Protein AF-A0A2E7FE92-F1 (afdb_monomer)

Mean predicted aligned error: 11.93 Å

Solvent-accessible surface area (backbone atoms only — not comparable to full-atom values): 4732 Å² total; per-residue (Å²): 115,71,73,60,52,55,55,55,59,62,62,65,72,71,76,75,78,79,78,73,83,79,82,70,77,86,59,94,77,82,77,53,73,66,56,46,59,71,73,36,54,75,66,56,36,37,33,76,72,65,73,43,77,79,64,88,84,64,53,94,64,67,83,65,84,74,87,133

pLDDT: mean 84.15, std 16.39, range [53.03, 98.25]

Radius of gyration: 24.89 Å; Cα contacts (8 Å, |Δi|>4): 16; chains: 1; bounding box: 49×28×67 Å

Sequence (68 aa):
MKKNLLFIILFFCLSCNSQQPKNTVDFKIKKSELEWKNELSKVSFYVLRMQGTEPPFSGKYNNNYQEG

Foldseek 3Di:
DVVVVVVVVVVVVPPPPPPDPPPCPPDPDDDDLVVCPVPDDPVRCCVVPVVDDDPPCPDPCSPPPDDD

Structure (mmCIF, N/CA/C/O backbone):
data_AF-A0A2E7FE92-F1
#
_entry.id   AF-A0A2E7FE92-F1
#
loop_
_atom_site.group_PDB
_atom_site.id
_atom_site.type_symbol
_atom_site.label_atom_id
_atom_site.label_alt_id
_atom_site.label_comp_id
_atom_site.label_asym_id
_atom_site.label_entity_id
_atom_site.label_seq_id
_atom_site.pdbx_PDB_ins_code
_atom_site.Cartn_x
_atom_site.Cartn_y
_atom_site.Cartn_z
_atom_site.occupancy
_atom_site.B_iso_or_equiv
_atom_site.auth_seq_id
_atom_site.auth_comp_id
_atom_site.auth_asym_id
_atom_site.auth_atom_id
_atom_site.pdbx_PDB_model_num
ATOM 1 N N . MET A 1 1 ? -36.835 -11.750 50.166 1.00 53.81 1 MET A N 1
ATOM 2 C CA . MET A 1 1 ? -35.498 -11.106 50.221 1.00 53.81 1 MET A CA 1
ATOM 3 C C . MET A 1 1 ? -34.454 -11.778 49.317 1.00 53.81 1 MET A C 1
ATOM 5 O O . MET A 1 1 ? -33.717 -11.063 48.659 1.00 53.81 1 MET A O 1
ATOM 9 N N . LYS A 1 2 ? -34.422 -13.119 49.188 1.00 56.62 2 LYS A N 1
ATOM 10 C CA . LYS A 1 2 ? -33.468 -13.844 48.309 1.00 56.62 2 LYS A CA 1
ATOM 11 C C . LYS A 1 2 ? -33.650 -13.584 46.796 1.00 56.62 2 LYS A C 1
ATOM 13 O O . LYS A 1 2 ? -32.673 -13.548 46.062 1.00 56.62 2 LYS A O 1
ATOM 18 N N . LYS A 1 3 ? -34.887 -13.338 46.335 1.00 57.16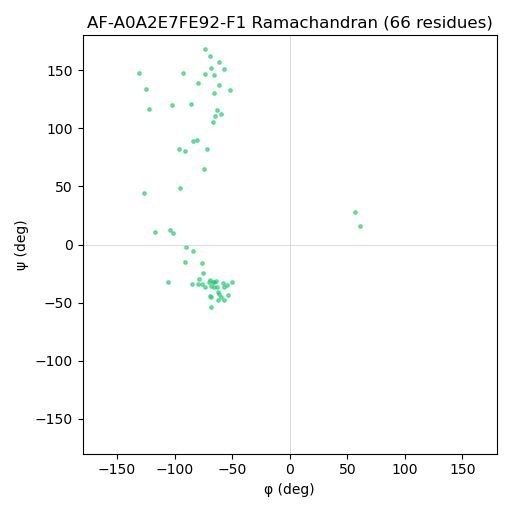 3 LYS A N 1
ATOM 19 C CA . LYS A 1 3 ? -35.203 -13.008 44.925 1.00 57.16 3 LYS A CA 1
ATOM 20 C C . LYS A 1 3 ? -34.644 -11.647 44.475 1.00 57.16 3 LYS A C 1
ATOM 22 O O . LYS A 1 3 ? -34.244 -11.514 43.327 1.00 57.16 3 LYS A O 1
ATOM 27 N N . ASN A 1 4 ? -34.556 -10.678 45.390 1.00 58.19 4 ASN A N 1
ATOM 28 C CA . ASN A 1 4 ? -33.992 -9.353 45.105 1.00 58.19 4 ASN A CA 1
ATOM 29 C C . ASN A 1 4 ? -32.455 -9.399 45.106 1.00 58.19 4 ASN A C 1
ATOM 31 O O . ASN A 1 4 ? -31.822 -8.678 44.347 1.00 58.19 4 ASN A O 1
ATOM 35 N N . LEU A 1 5 ? -31.861 -10.302 45.897 1.00 67.75 5 LEU A N 1
ATOM 36 C CA . LEU A 1 5 ? -30.418 -10.556 45.896 1.00 67.75 5 LEU A CA 1
ATOM 37 C C . LEU A 1 5 ? -29.942 -11.170 44.565 1.00 67.75 5 LEU A C 1
ATOM 39 O O . LEU A 1 5 ? -28.889 -10.797 44.060 1.00 67.75 5 LEU A O 1
ATOM 43 N N . LEU A 1 6 ? -30.754 -12.045 43.958 1.00 65.62 6 LEU A N 1
ATOM 44 C CA . LEU A 1 6 ? -30.478 -12.637 42.641 1.00 65.62 6 LEU A CA 1
ATOM 45 C C . LEU A 1 6 ? -30.428 -11.576 41.521 1.00 65.62 6 LEU A C 1
ATOM 47 O O . LEU A 1 6 ? -29.598 -11.659 40.621 1.00 65.62 6 LEU A O 1
ATOM 51 N N . PHE A 1 7 ? -31.286 -10.554 41.602 1.00 64.06 7 PHE A N 1
ATOM 52 C CA . PHE A 1 7 ? -31.343 -9.456 40.629 1.00 64.06 7 PHE A CA 1
ATOM 53 C C . PHE A 1 7 ? -30.122 -8.524 40.697 1.00 64.06 7 PHE A C 1
ATOM 55 O O . PHE A 1 7 ? -29.683 -8.015 39.670 1.00 64.06 7 PHE A O 1
ATOM 62 N N . ILE A 1 8 ? -29.543 -8.332 41.886 1.00 69.25 8 ILE A N 1
ATOM 63 C CA . ILE A 1 8 ? -28.364 -7.473 42.096 1.00 69.25 8 ILE A CA 1
ATOM 64 C C . ILE A 1 8 ? -27.090 -8.138 41.550 1.00 69.25 8 ILE A C 1
ATOM 66 O O . ILE A 1 8 ? -26.245 -7.468 40.961 1.00 69.25 8 ILE A O 1
ATOM 70 N N . ILE A 1 9 ? -26.979 -9.463 41.676 1.00 68.56 9 ILE A N 1
ATOM 71 C CA . ILE A 1 9 ? -25.844 -10.240 41.152 1.00 68.56 9 ILE A CA 1
ATOM 72 C C . ILE A 1 9 ? -25.840 -10.245 39.614 1.00 68.56 9 ILE A C 1
ATOM 74 O O . ILE A 1 9 ? -24.779 -10.152 39.003 1.00 68.56 9 ILE A O 1
ATOM 78 N N . LEU A 1 10 ? -27.017 -10.266 38.979 1.00 65.44 10 LEU A N 1
AT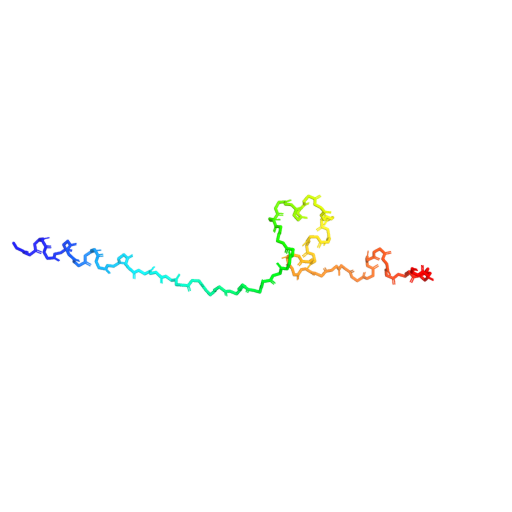OM 79 C CA . LEU A 1 10 ? -27.151 -10.234 37.519 1.00 65.44 10 LEU A CA 1
ATOM 80 C C . LEU A 1 10 ? -26.748 -8.877 36.908 1.00 65.44 10 LEU A C 1
ATOM 82 O O . LEU A 1 10 ? -26.236 -8.825 35.792 1.00 65.44 10 LEU A O 1
ATOM 86 N N . PHE A 1 11 ? -26.931 -7.780 37.649 1.00 62.72 11 PHE A N 1
ATOM 87 C CA . PHE A 1 11 ? -26.563 -6.431 37.204 1.00 62.72 11 PHE A CA 1
ATOM 88 C C . PHE A 1 11 ? -25.044 -6.179 37.257 1.00 62.72 11 PHE A C 1
ATOM 90 O O . PHE A 1 11 ? -24.518 -5.363 36.505 1.00 62.72 11 PHE A O 1
ATOM 97 N N . PHE A 1 12 ? -24.317 -6.915 38.103 1.00 59.72 12 PHE A N 1
ATOM 98 C CA . PHE A 1 12 ? -22.867 -6.771 38.275 1.00 59.72 12 PHE A CA 1
ATOM 99 C C . PHE A 1 12 ? -22.049 -7.391 37.121 1.00 59.72 12 PHE A C 1
ATOM 101 O O . PHE A 1 12 ? -20.879 -7.060 36.941 1.00 59.72 12 PHE A O 1
ATOM 108 N N . CYS A 1 13 ? -22.663 -8.250 36.299 1.00 58.94 13 CYS A N 1
ATOM 109 C CA . CYS A 1 13 ? -22.008 -8.925 35.171 1.00 58.94 13 CYS A CA 1
ATOM 110 C C . CYS A 1 13 ? -21.949 -8.096 33.872 1.00 58.94 13 CYS A C 1
ATOM 112 O O . CYS A 1 13 ? -21.321 -8.535 32.912 1.00 58.94 13 CYS A O 1
ATOM 114 N N . LEU A 1 14 ? -22.571 -6.912 33.817 1.00 62.12 14 LEU A N 1
ATOM 115 C CA . LEU A 1 14 ? -22.613 -6.073 32.606 1.00 62.12 14 LEU A CA 1
ATOM 116 C C . LEU A 1 14 ? -21.447 -5.075 32.488 1.00 62.12 14 LEU A C 1
ATOM 118 O O . LEU A 1 14 ? -21.331 -4.378 31.484 1.00 62.12 14 LEU A O 1
ATOM 122 N N . SER A 1 15 ? -20.546 -5.023 33.469 1.00 53.03 15 SER A N 1
ATOM 123 C CA . SER A 1 15 ? -19.431 -4.067 33.492 1.00 53.03 15 SER A CA 1
ATOM 124 C C . SER A 1 15 ? -18.133 -4.658 32.934 1.00 53.03 15 SER A C 1
ATOM 126 O O . SER A 1 15 ? -17.078 -4.535 33.550 1.00 53.03 15 SER A O 1
ATOM 128 N N . CYS A 1 16 ? -18.179 -5.296 31.762 1.00 61.38 16 CYS A N 1
ATOM 129 C CA . CYS A 1 16 ? -16.962 -5.599 31.005 1.00 61.38 16 CYS A CA 1
ATOM 130 C C . CYS A 1 16 ? -16.743 -4.506 29.949 1.00 61.38 16 CYS A C 1
ATOM 132 O O . CYS A 1 16 ? -17.120 -4.648 28.791 1.00 61.38 16 CYS A O 1
ATOM 134 N N . ASN A 1 17 ? -16.152 -3.380 30.356 1.00 67.25 17 ASN A N 1
ATOM 135 C CA . ASN A 1 17 ? -15.652 -2.382 29.411 1.00 67.25 17 ASN A CA 1
ATOM 136 C C . ASN A 1 17 ? -14.251 -2.814 28.958 1.00 67.25 17 ASN A C 1
ATOM 138 O O . ASN A 1 17 ? -13.258 -2.441 29.582 1.00 67.25 17 ASN A O 1
ATOM 142 N N . SER A 1 18 ? -14.153 -3.620 27.894 1.00 66.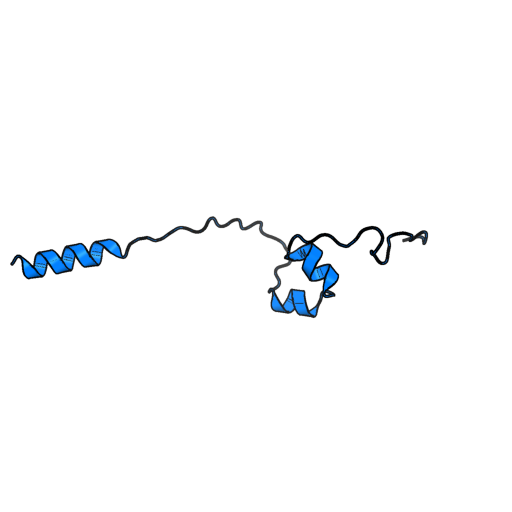38 18 SER A N 1
ATOM 143 C CA . SER A 1 18 ? -12.857 -3.885 27.261 1.00 66.38 18 SER A CA 1
ATOM 144 C C . SER A 1 18 ? -12.353 -2.581 26.639 1.00 66.38 18 SER A C 1
ATOM 146 O O . SER A 1 18 ? -12.874 -2.132 25.615 1.00 66.38 18 SER A O 1
ATOM 148 N N . GLN A 1 19 ? -11.363 -1.942 27.259 1.00 66.94 19 GLN A N 1
ATOM 149 C CA . GLN A 1 19 ? -10.675 -0.816 26.639 1.00 66.94 19 GLN A CA 1
ATOM 150 C C . GLN A 1 19 ? -9.938 -1.342 25.407 1.00 66.94 19 GLN A C 1
ATOM 152 O O . GLN A 1 19 ? -8.986 -2.112 25.522 1.00 66.94 19 GLN A O 1
ATOM 157 N N . GLN A 1 20 ? -10.405 -0.957 24.220 1.00 66.56 20 GLN A N 1
ATOM 158 C CA . GLN A 1 20 ? -9.661 -1.216 22.996 1.00 66.56 20 GLN A CA 1
ATOM 159 C C . GLN A 1 20 ? -8.365 -0.396 23.048 1.00 66.56 20 GLN A C 1
ATOM 161 O O . GLN A 1 20 ? -8.432 0.807 23.326 1.00 66.56 20 GLN A O 1
ATOM 166 N N . PRO A 1 21 ? -7.191 -0.996 22.789 1.00 60.22 21 PRO A N 1
ATOM 167 C CA . PRO A 1 21 ? -5.955 -0.239 22.689 1.00 6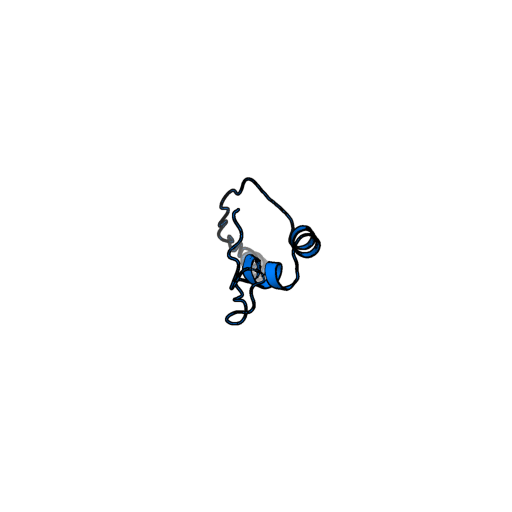0.22 21 PRO A CA 1
ATOM 168 C C . PRO A 1 21 ? -6.103 0.793 21.568 1.00 60.22 21 PRO A C 1
ATOM 170 O O . PRO A 1 21 ? -6.217 0.454 20.389 1.00 60.22 21 PRO A O 1
ATOM 173 N N . LYS A 1 22 ? -6.130 2.076 21.945 1.00 60.84 22 LYS A N 1
ATOM 174 C CA . LYS A 1 22 ? -6.072 3.199 21.009 1.00 60.84 22 LYS A CA 1
ATOM 175 C C . LYS A 1 22 ? -4.648 3.262 20.455 1.00 60.84 22 LYS A C 1
ATOM 177 O O . LYS A 1 22 ? -3.821 4.042 20.910 1.00 60.84 22 LYS A O 1
ATOM 182 N N . ASN A 1 23 ? -4.363 2.443 19.449 1.00 63.84 23 ASN A N 1
ATOM 183 C CA . ASN A 1 23 ? -3.187 2.621 18.600 1.00 63.84 23 ASN A CA 1
ATOM 184 C C . ASN A 1 23 ? -3.446 3.808 17.664 1.00 63.84 23 ASN A C 1
ATOM 186 O O . ASN A 1 23 ? -3.610 3.650 16.458 1.00 63.84 23 ASN A O 1
ATOM 190 N N . THR A 1 24 ? -3.578 5.011 18.223 1.00 65.19 24 THR A N 1
ATOM 191 C CA . THR A 1 24 ? -3.776 6.225 17.433 1.00 65.19 24 THR A CA 1
ATOM 192 C C . THR A 1 24 ? -2.419 6.817 17.129 1.00 65.19 24 THR A C 1
ATOM 194 O O . THR A 1 24 ? -1.972 7.750 17.792 1.00 65.19 24 THR A O 1
ATOM 197 N N . VAL A 1 25 ? -1.757 6.260 16.118 1.00 79.94 25 VAL A N 1
ATOM 198 C CA . VAL A 1 25 ? -0.762 7.044 15.393 1.00 79.94 25 VAL A CA 1
ATOM 199 C C . VAL A 1 25 ? -1.530 8.201 14.753 1.00 79.94 25 VAL A C 1
ATOM 201 O O . VAL A 1 25 ? -2.461 7.980 13.974 1.00 79.94 25 VAL A O 1
ATOM 204 N N . ASP A 1 26 ? -1.220 9.430 15.164 1.00 86.94 26 ASP A N 1
ATOM 205 C CA . ASP A 1 26 ? -1.914 10.615 14.670 1.00 86.94 26 ASP A CA 1
ATOM 206 C C . ASP A 1 26 ? -1.350 11.013 13.304 1.00 86.94 26 ASP A C 1
ATOM 208 O O . ASP A 1 26 ? -0.369 11.745 13.185 1.00 86.94 26 ASP A O 1
ATOM 212 N N . PHE A 1 27 ? -1.946 10.466 12.247 1.00 89.50 27 PHE A N 1
ATOM 213 C CA . PHE A 1 27 ? -1.586 10.820 10.881 1.00 89.50 27 PHE A CA 1
ATOM 214 C C . PHE A 1 27 ? -2.238 12.146 10.477 1.00 89.50 27 PHE A C 1
ATOM 216 O O . PHE A 1 27 ? -3.428 12.368 10.709 1.00 89.50 27 PHE A O 1
ATOM 223 N N . LYS A 1 28 ? -1.478 12.999 9.776 1.00 95.44 28 LYS A N 1
ATOM 224 C CA . LYS A 1 28 ? -1.979 14.261 9.200 1.00 95.44 28 LYS A CA 1
ATOM 225 C C . LYS A 1 28 ? -3.151 14.041 8.235 1.00 95.44 28 LYS A C 1
ATOM 227 O O . LYS A 1 28 ? -4.034 14.886 8.138 1.00 95.44 28 LYS A O 1
ATOM 232 N N . ILE A 1 29 ? -3.149 12.920 7.513 1.00 93.75 29 ILE A N 1
ATOM 233 C CA . ILE A 1 29 ? -4.215 12.544 6.582 1.00 93.75 29 ILE A CA 1
ATOM 234 C C . ILE A 1 29 ? -5.084 11.481 7.246 1.00 93.75 29 ILE A C 1
ATOM 236 O O . ILE A 1 29 ? -4.609 10.394 7.572 1.00 93.75 29 ILE A O 1
ATOM 240 N N . LYS A 1 30 ? -6.370 11.798 7.406 1.00 93.81 30 LYS A N 1
ATOM 241 C CA . LYS A 1 30 ? -7.398 10.895 7.926 1.00 93.81 30 LYS A CA 1
ATOM 242 C C . LYS A 1 30 ? -8.490 10.779 6.872 1.00 93.81 30 LYS A C 1
ATOM 244 O O . LYS A 1 30 ? -9.119 11.775 6.539 1.00 93.81 30 LYS A O 1
ATOM 249 N N . LYS A 1 31 ? -8.671 9.575 6.339 1.00 95.12 31 LYS A N 1
ATOM 250 C CA . LYS A 1 31 ? -9.718 9.236 5.370 1.00 95.12 31 LYS A CA 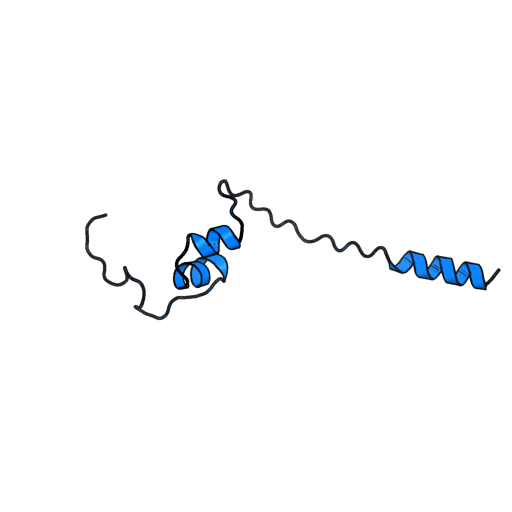1
ATOM 251 C C . LYS A 1 31 ? -10.426 7.974 5.843 1.00 95.12 31 LYS A C 1
ATOM 253 O O . LYS A 1 31 ? -9.809 7.112 6.475 1.00 95.12 31 LYS A O 1
ATOM 258 N N . SER A 1 32 ? -11.712 7.883 5.548 1.00 95.75 32 SER A N 1
ATOM 259 C CA . SER A 1 32 ? -12.525 6.693 5.764 1.00 95.75 32 SER A CA 1
ATOM 260 C C . SER A 1 32 ? -12.121 5.562 4.814 1.00 95.75 32 SER A C 1
ATOM 262 O O . SER A 1 32 ? -11.497 5.776 3.775 1.00 95.75 32 SER A O 1
ATOM 264 N N . GLU A 1 33 ? -12.524 4.335 5.145 1.00 96.06 33 GLU A N 1
ATOM 265 C CA . GLU A 1 33 ? -12.344 3.186 4.249 1.00 96.06 33 GLU A CA 1
ATOM 266 C C . GLU A 1 33 ? -13.006 3.398 2.888 1.00 96.06 33 GLU A C 1
ATOM 268 O O . GLU A 1 33 ? -12.478 2.963 1.871 1.00 96.06 33 GLU A O 1
ATOM 273 N N . LEU A 1 34 ? -14.164 4.063 2.857 1.00 97.56 34 LEU A N 1
ATOM 274 C CA . LEU A 1 34 ? -14.887 4.317 1.617 1.00 97.56 34 LEU A CA 1
ATOM 275 C C . LEU A 1 34 ? -14.135 5.311 0.730 1.00 97.56 34 LEU A C 1
ATOM 277 O O . LEU A 1 34 ? -13.983 5.063 -0.461 1.00 97.56 34 LEU A O 1
ATOM 281 N N . GLU A 1 35 ? -13.619 6.396 1.309 1.00 98.06 35 GLU A N 1
ATOM 282 C CA . GLU A 1 35 ? -12.784 7.356 0.580 1.00 98.06 35 GLU A CA 1
ATOM 283 C C . GLU A 1 35 ? -11.533 6.676 0.019 1.00 98.06 35 GLU A C 1
ATOM 285 O O . GLU A 1 35 ? -11.243 6.821 -1.166 1.00 98.06 35 GLU A O 1
ATOM 290 N N . TRP A 1 36 ? -10.852 5.846 0.818 1.00 97.94 36 TRP A N 1
ATOM 291 C CA . TRP A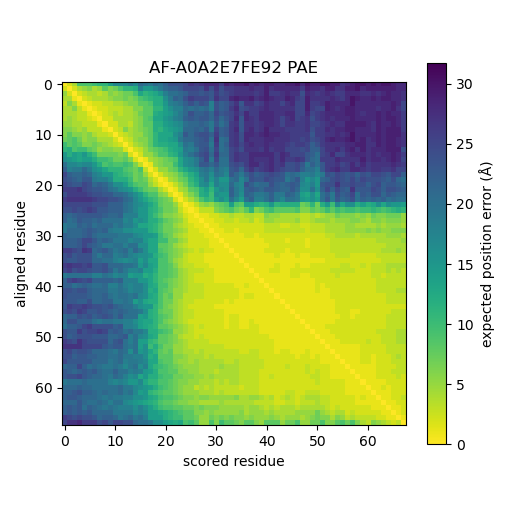 1 36 ? -9.707 5.076 0.331 1.00 97.94 36 TRP A CA 1
ATOM 292 C C . TRP A 1 36 ? -10.070 4.100 -0.789 1.00 97.94 36 TRP A C 1
ATOM 294 O O . TRP A 1 36 ? -9.328 4.002 -1.762 1.00 97.94 36 TRP A O 1
ATOM 304 N N . LYS A 1 37 ? -11.197 3.387 -0.683 1.00 97.25 37 LYS A N 1
ATOM 305 C CA . LYS A 1 37 ? -11.672 2.478 -1.741 1.00 97.25 37 LYS A CA 1
ATOM 306 C C . LYS A 1 37 ? -12.031 3.209 -3.033 1.00 97.25 37 LYS A C 1
ATOM 308 O O . LYS A 1 37 ? -11.893 2.619 -4.099 1.00 97.25 37 LYS A O 1
ATOM 313 N N . ASN A 1 38 ? -12.504 4.449 -2.934 1.00 97.94 38 ASN A N 1
ATOM 314 C CA . ASN A 1 38 ? -12.868 5.264 -4.090 1.00 97.94 38 ASN A CA 1
ATOM 315 C C . ASN A 1 38 ? -11.641 5.897 -4.764 1.00 97.94 38 ASN A C 1
ATOM 317 O O . ASN A 1 38 ? -11.633 6.061 -5.979 1.00 97.94 38 ASN A O 1
ATOM 321 N N . GLU A 1 39 ? -10.618 6.260 -3.990 1.00 98.12 39 GLU A N 1
ATOM 322 C CA . GLU A 1 39 ? -9.404 6.914 -4.495 1.00 98.12 39 GLU A CA 1
ATOM 323 C C . GLU A 1 39 ? -8.358 5.925 -5.021 1.00 98.12 39 GLU A C 1
ATOM 325 O O . GLU A 1 39 ? -7.634 6.222 -5.971 1.00 98.12 39 GLU A O 1
ATOM 330 N N . LEU A 1 40 ? -8.257 4.746 -4.406 1.00 97.88 40 LEU A N 1
ATOM 331 C CA . LEU A 1 40 ? -7.249 3.751 -4.751 1.00 97.88 40 LEU A CA 1
ATOM 332 C C . LEU A 1 40 ? -7.765 2.752 -5.786 1.00 97.88 40 LEU A C 1
ATOM 334 O O . LEU A 1 40 ? -8.918 2.325 -5.770 1.00 97.88 40 LEU A O 1
ATOM 338 N N . SER A 1 41 ? -6.854 2.274 -6.638 1.00 97.31 41 SER A N 1
ATOM 339 C CA . SER A 1 41 ? -7.114 1.063 -7.416 1.00 97.31 41 SER A CA 1
ATOM 340 C C . SER A 1 41 ? -7.331 -0.135 -6.480 1.00 97.31 41 SER A C 1
ATOM 342 O O . SER A 1 41 ? -6.818 -0.167 -5.359 1.00 97.31 41 SER A O 1
ATOM 344 N N . LYS A 1 42 ? -8.030 -1.170 -6.960 1.00 96.75 42 LYS A N 1
ATOM 345 C CA . LYS A 1 42 ? -8.280 -2.397 -6.181 1.00 96.75 42 LYS A CA 1
ATOM 346 C C . LYS A 1 42 ? -6.988 -3.020 -5.629 1.00 96.75 42 LYS A C 1
ATOM 348 O O . LYS A 1 42 ? -6.956 -3.408 -4.465 1.00 96.75 42 LYS A O 1
ATOM 353 N N . VAL A 1 43 ? -5.930 -3.081 -6.444 1.00 96.81 43 VAL A N 1
ATOM 354 C CA . VAL A 1 43 ? -4.625 -3.642 -6.045 1.00 96.81 43 VAL A CA 1
ATOM 355 C C . VAL A 1 43 ? -3.944 -2.745 -5.012 1.00 96.81 43 VAL A C 1
ATOM 357 O O . VAL A 1 43 ? -3.486 -3.238 -3.987 1.00 96.81 43 VAL A O 1
ATOM 360 N N . SER A 1 44 ? -3.941 -1.425 -5.222 1.00 97.94 44 SER A N 1
ATOM 361 C CA . SER A 1 44 ? -3.352 -0.471 -4.272 1.00 97.94 44 SER A CA 1
ATOM 362 C C . SER A 1 44 ? -4.060 -0.498 -2.916 1.00 97.94 44 SER A C 1
ATOM 364 O O . SER A 1 44 ? -3.396 -0.471 -1.885 1.00 97.94 44 SER A O 1
ATOM 366 N N . PHE A 1 45 ? -5.393 -0.601 -2.897 1.00 98.25 45 PHE A N 1
ATOM 367 C CA . PHE A 1 45 ? -6.158 -0.764 -1.660 1.00 98.25 45 PHE A CA 1
ATOM 368 C C . PHE A 1 45 ? -5.793 -2.074 -0.950 1.00 98.25 45 PHE A C 1
ATOM 370 O O . PHE A 1 45 ? -5.496 -2.067 0.243 1.00 98.25 45 PHE A O 1
ATOM 377 N N . TYR A 1 46 ? -5.757 -3.190 -1.682 1.00 98.06 46 TYR A N 1
ATOM 378 C CA . TYR A 1 46 ? -5.372 -4.490 -1.132 1.00 98.06 46 TYR A CA 1
ATOM 379 C C . TYR A 1 46 ? -3.969 -4.463 -0.499 1.00 98.06 46 TYR A C 1
ATOM 381 O O . TYR A 1 46 ? 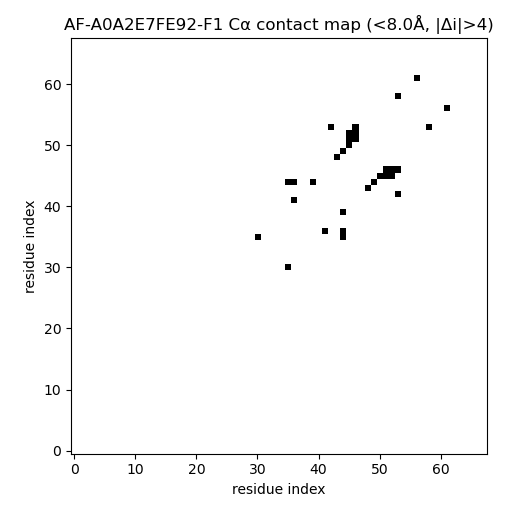-3.803 -4.878 0.646 1.00 98.06 46 TYR A O 1
ATOM 389 N N . VAL A 1 47 ? -2.974 -3.903 -1.188 1.00 97.81 47 VAL A N 1
ATOM 390 C CA . VAL A 1 47 ? -1.599 -3.823 -0.674 1.00 97.81 47 VAL A CA 1
ATOM 391 C C . VAL A 1 47 ? -1.496 -2.861 0.519 1.00 97.81 47 VAL A C 1
ATOM 393 O O . VAL A 1 47 ? -1.056 -3.254 1.596 1.00 97.81 47 VAL A O 1
ATOM 396 N N . LEU A 1 48 ? -1.950 -1.610 0.372 1.00 96.81 48 LEU A N 1
ATOM 397 C CA . LEU A 1 48 ? -1.727 -0.553 1.371 1.00 96.81 48 LEU A CA 1
ATOM 398 C C . LEU A 1 48 ? -2.630 -0.663 2.608 1.00 96.81 48 LEU A C 1
ATOM 400 O O . LEU A 1 48 ? -2.225 -0.273 3.702 1.00 96.81 48 LEU A O 1
ATOM 404 N N . ARG A 1 49 ? -3.874 -1.130 2.445 1.00 96.69 49 ARG A N 1
ATOM 405 C CA . ARG A 1 49 ? -4.888 -1.141 3.518 1.00 96.69 49 ARG A CA 1
ATOM 406 C C . ARG A 1 49 ? -5.138 -2.530 4.084 1.00 96.69 49 ARG A C 1
ATOM 408 O O . ARG A 1 49 ? -5.423 -2.639 5.272 1.00 96.69 49 ARG A O 1
ATOM 415 N N . MET A 1 50 ? -5.017 -3.576 3.267 1.00 97.19 50 MET A N 1
ATOM 416 C CA . MET A 1 50 ? -5.237 -4.962 3.700 1.00 97.19 50 MET A CA 1
ATOM 417 C C . MET A 1 50 ? -3.938 -5.732 3.954 1.00 97.19 50 MET A C 1
ATOM 419 O O . MET A 1 50 ? -3.995 -6.942 4.151 1.00 97.19 50 MET A O 1
ATOM 423 N N . GLN A 1 51 ? -2.787 -5.048 3.955 1.00 97.44 51 GLN A N 1
ATOM 424 C CA . GLN A 1 51 ? -1.465 -5.660 4.154 1.00 97.44 51 GLN A CA 1
ATOM 425 C C . GLN A 1 51 ? -1.169 -6.770 3.128 1.00 97.44 51 GLN A C 1
ATOM 427 O O . GLN A 1 51 ? -0.447 -7.724 3.411 1.00 97.44 51 GLN A O 1
ATOM 432 N N . GLY A 1 52 ? -1.764 -6.663 1.937 1.00 97.12 52 GLY A N 1
ATOM 433 C CA . GLY A 1 52 ? -1.540 -7.585 0.836 1.00 97.12 52 GLY A CA 1
ATOM 434 C C . GLY A 1 52 ? -0.174 -7.391 0.184 1.00 97.12 52 GLY A C 1
ATOM 435 O O . GLY A 1 52 ? 0.510 -6.390 0.386 1.00 97.12 52 GLY A O 1
ATOM 436 N N . THR A 1 53 ? 0.213 -8.342 -0.658 1.00 98.12 53 THR A N 1
ATOM 437 C CA . THR A 1 53 ? 1.411 -8.246 -1.499 1.00 98.12 53 THR A CA 1
ATOM 438 C C . THR A 1 53 ? 0.999 -8.462 -2.948 1.00 98.12 53 THR A C 1
ATOM 440 O O . THR A 1 53 ? 0.204 -9.358 -3.237 1.00 98.12 53 THR A O 1
ATOM 443 N N . GLU A 1 54 ? 1.483 -7.616 -3.857 1.00 97.81 54 GLU A N 1
ATOM 444 C CA . GLU A 1 54 ? 1.235 -7.816 -5.284 1.00 97.81 54 GLU A CA 1
ATOM 445 C C . GLU A 1 54 ? 1.977 -9.063 -5.800 1.00 97.81 54 GLU A C 1
ATOM 447 O O . GLU A 1 54 ? 3.021 -9.429 -5.253 1.00 97.81 54 GLU A O 1
ATOM 452 N N . PRO A 1 55 ? 1.472 -9.742 -6.844 1.00 97.00 55 PRO A N 1
ATOM 453 C CA . PRO A 1 55 ? 2.201 -10.838 -7.464 1.00 97.00 55 PRO A CA 1
ATOM 454 C C . PRO A 1 55 ? 3.594 -10.409 -7.956 1.00 97.00 55 PRO A C 1
ATOM 456 O O . PRO A 1 55 ? 3.767 -9.255 -8.371 1.00 97.00 55 PRO A O 1
ATOM 459 N N . PRO A 1 56 ? 4.573 -11.331 -7.992 1.00 97.69 56 PRO A N 1
ATOM 460 C CA . PRO A 1 56 ? 5.910 -11.034 -8.489 1.00 97.69 56 PRO A CA 1
ATOM 461 C C . PRO A 1 56 ? 5.872 -10.394 -9.877 1.00 97.69 56 PRO A C 1
ATOM 463 O O . PRO A 1 56 ? 5.177 -10.876 -10.771 1.00 97.69 56 PRO A O 1
ATOM 466 N N . PHE A 1 57 ? 6.634 -9.313 -10.046 1.00 96.56 57 PHE A N 1
ATOM 467 C CA . PHE A 1 57 ? 6.810 -8.603 -11.316 1.00 96.56 57 PHE A CA 1
ATOM 468 C C . PHE A 1 57 ? 5.529 -8.012 -11.935 1.00 96.56 57 PHE A C 1
ATOM 470 O O . PHE A 1 57 ? 5.524 -7.660 -13.113 1.00 96.56 57 PHE A O 1
ATOM 477 N N . SER A 1 58 ? 4.443 -7.889 -11.162 1.00 96.44 58 SER A N 1
ATOM 478 C CA . SER A 1 58 ? 3.150 -7.388 -11.659 1.00 96.44 58 SER A CA 1
ATOM 479 C C . SER A 1 58 ? 2.956 -5.875 -11.523 1.00 96.44 58 SER A C 1
ATOM 481 O O . SER A 1 58 ? 2.059 -5.310 -12.155 1.00 96.44 58 SER A O 1
ATOM 483 N N . GLY A 1 59 ? 3.788 -5.204 -10.723 1.00 96.06 59 GLY A N 1
ATOM 484 C CA . GLY A 1 59 ? 3.703 -3.767 -10.510 1.00 96.06 59 GLY A CA 1
ATOM 485 C C . GLY A 1 59 ? 3.913 -2.975 -11.801 1.00 96.06 59 GLY A C 1
ATOM 486 O O . GLY A 1 59 ? 4.839 -3.235 -12.571 1.00 96.06 59 GLY A O 1
ATOM 487 N N . LYS A 1 60 ? 3.096 -1.932 -12.011 1.00 95.38 60 LYS A N 1
ATOM 488 C CA . LYS A 1 60 ? 3.192 -1.015 -13.170 1.00 95.38 60 LYS A CA 1
ATOM 489 C C . LYS A 1 60 ? 4.615 -0.481 -13.388 1.00 95.38 60 LYS A C 1
ATOM 491 O O . LYS A 1 60 ? 5.010 -0.222 -14.519 1.00 95.38 60 LYS A O 1
ATOM 496 N N . TYR A 1 61 ? 5.365 -0.308 -12.301 1.00 96.12 61 TYR A N 1
ATOM 497 C CA . TYR A 1 61 ? 6.711 0.258 -12.308 1.00 96.12 61 TYR A CA 1
ATOM 498 C C . TYR A 1 61 ? 7.824 -0.782 -12.129 1.00 96.12 61 TYR A C 1
ATOM 500 O O . TYR A 1 61 ? 8.966 -0.393 -11.918 1.00 96.12 61 TYR A O 1
ATOM 508 N N . ASN A 1 62 ? 7.526 -2.081 -12.246 1.00 97.31 62 ASN A N 1
ATOM 509 C CA . ASN A 1 62 ? 8.510 -3.151 -12.055 1.00 97.31 62 ASN A CA 1
ATOM 510 C C . ASN A 1 62 ? 9.761 -2.999 -12.946 1.00 97.31 62 ASN A C 1
ATOM 512 O O . ASN A 1 62 ? 10.859 -3.311 -12.507 1.00 97.31 62 ASN A O 1
ATOM 516 N N . ASN A 1 63 ? 9.599 -2.485 -14.170 1.00 96.69 63 ASN A N 1
ATOM 517 C CA . ASN A 1 63 ? 10.692 -2.225 -15.117 1.00 96.69 63 ASN A CA 1
ATOM 518 C C . ASN A 1 63 ? 10.659 -0.771 -15.623 1.00 96.69 63 ASN A C 1
ATOM 520 O O . ASN A 1 63 ? 10.729 -0.523 -16.827 1.00 96.69 63 ASN A O 1
ATOM 524 N N . ASN A 1 64 ? 10.453 0.195 -14.724 1.00 97.38 64 ASN A N 1
ATOM 525 C CA . ASN A 1 64 ? 10.464 1.607 -15.096 1.00 97.38 64 ASN A CA 1
ATOM 526 C C . ASN A 1 64 ? 11.895 2.171 -15.073 1.00 97.38 64 ASN A C 1
ATOM 528 O O . ASN A 1 64 ? 12.537 2.166 -14.027 1.00 97.38 64 ASN A O 1
ATOM 532 N N . TYR A 1 65 ? 12.360 2.687 -16.214 1.00 96.81 65 TYR A N 1
ATOM 533 C CA . TYR A 1 65 ? 13.678 3.321 -16.380 1.00 96.81 65 TYR A CA 1
ATOM 534 C C . TYR A 1 65 ? 13.586 4.806 -16.759 1.00 96.81 65 TYR A C 1
ATOM 536 O O . TYR A 1 65 ? 14.575 5.399 -17.182 1.00 96.81 65 TYR A O 1
ATOM 544 N N . GLN A 1 66 ? 12.393 5.396 -16.682 1.00 97.12 66 GLN A N 1
ATOM 545 C CA . GLN A 1 66 ? 12.194 6.815 -16.967 1.00 97.12 66 GLN A CA 1
ATOM 546 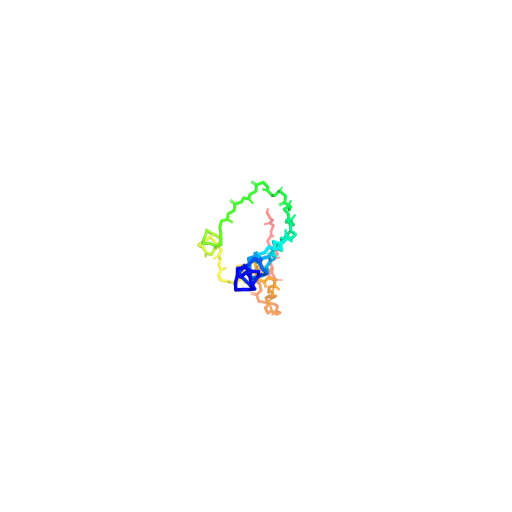C C . GLN A 1 66 ? 12.745 7.672 -15.820 1.00 97.12 66 GLN A C 1
ATOM 548 O O . GLN A 1 66 ? 12.684 7.266 -14.658 1.00 97.12 66 GLN A O 1
ATOM 553 N N . GLU A 1 67 ? 13.260 8.858 -16.148 1.00 95.12 67 GLU A N 1
ATOM 554 C CA . GLU A 1 67 ? 13.592 9.870 -15.140 1.00 95.12 67 GLU A CA 1
ATOM 555 C C . GLU A 1 67 ? 12.312 10.381 -14.451 1.00 95.12 67 GLU A C 1
ATOM 557 O O . GLU A 1 67 ? 11.236 10.391 -15.057 1.00 95.12 67 GLU A O 1
ATOM 562 N N . GLY A 1 68 ? 12.439 10.706 -13.158 1.00 90.00 68 GLY A N 1
ATOM 563 C CA . GLY A 1 68 ? 11.327 10.978 -12.235 1.00 90.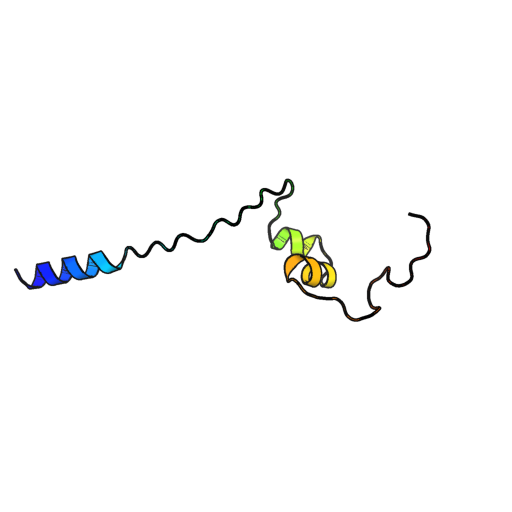00 68 GLY A CA 1
ATOM 564 C C . GLY A 1 68 ? 10.819 12.411 -12.215 1.00 90.00 68 GLY A C 1
ATOM 565 O O . GLY A 1 68 ? 11.568 13.325 -12.621 1.00 90.00 68 GLY A O 1
#

Secondary structure (DSSP, 8-state):
-HHHHHHHHHHGGG-------------S----HHHHHHHS-HHHHHHHHH---PPTT-STTTT--S--